Protein AF-D4IH00-F1 (afdb_monomer)

Foldseek 3Di:
DPPPPDKAFDFDDPDPVPPDFDKDWDFLDPVDPDQDAPTWIWIFGPDDDPDPAGRTWFWADDPVDNFKIFTTGRADHYPQEPVRLRRIWGWHDPPPFAIFIWRDSCVSDVPDDDTFTWAWDQDPPNGTGTIGGPPGDTDGDGD

Nearest PDB structures (foldseek):
  8whc-assembly1_D  TM=8.812E-01  e=3.981E-11  Durio zibethinus
  8win-assembly2_B  TM=8.665E-01  e=7.166E-11  Durio zibethinus
  8wq6-assembly2_B  TM=8.724E-01  e=1.514E-10  Durio zibethinus
  8wk1-assembly1_D  TM=8.806E-01  e=2.875E-10  Durio zibethinus
  3zc8-assembly1_A  TM=8.307E-01  e=2.077E-09  Murraya koenigii

Radius of gyration: 14.91 Å; Cα contacts (8 Å, |Δi|>4): 305; chains: 1; bounding box: 41×49×38 Å

Solvent-accessible surface area (backbone atoms only — not comparable to full-atom values): 8452 Å² total; per-residue (Å²): 134,82,83,76,77,80,65,62,60,42,63,56,71,93,48,87,87,56,83,76,76,63,68,49,78,44,57,71,55,87,84,60,94,63,95,55,68,79,40,51,21,33,42,27,50,76,62,87,67,93,50,99,59,43,51,23,31,20,61,41,77,42,94,90,36,100,70,43,29,34,35,23,41,54,30,62,82,68,73,80,27,83,90,36,47,50,20,34,31,24,41,38,78,45,78,93,61,25,31,27,46,28,38,53,43,47,91,54,37,90,75,82,62,74,71,43,48,29,9,70,42,80,40,100,88,78,43,39,30,34,23,40,43,99,85,50,61,66,42,72,47,69,116

Secondary structure (DSSP, 8-state):
--------B-B--SSTT-----EEEEESSTT-SS--TTS-EEEEE-S--SSSS--BEEEEE-SS-SS-EEEEE----S--STTSGGG-BEEEEETTTEEEEEE--TTT--S----EE-EEEEETTTEEEEEE-TTPPPPEEE-

Sequence (143 aa):
ATNKTCPDDVIQYSLDQLQGLPVTFSPASSEDDVIRVSTDLNIKFSIKKACDHSSVWKIQKSSNSEVQWFVTTGGEEGNPGVHTLTNWFKIEKAGILGYKLVFCPEDICHCGVLCRDIGIYFENNRGRILSLSDKLSPFVVPV

Organism: Populus balsamifera (NCBI:txid73824)

pLDDT: mean 86.77, std 11.62, range [33.62, 97.5]

Structure (mmCIF, N/CA/C/O backbone):
data_AF-D4IH00-F1
#
_entry.id   AF-D4IH00-F1
#
loop_
_atom_site.group_PDB
_atom_site.id
_atom_site.type_symbol
_atom_site.label_atom_id
_atom_site.label_alt_id
_atom_site.label_comp_id
_atom_site.label_asym_id
_atom_site.label_entity_id
_atom_site.label_seq_id
_atom_site.pdbx_PDB_ins_code
_atom_site.Cartn_x
_atom_site.Cartn_y
_atom_site.Cartn_z
_atom_site.occupancy
_atom_site.B_iso_or_equiv
_atom_site.auth_seq_id
_atom_site.auth_comp_id
_atom_site.auth_asym_id
_atom_site.auth_atom_id
_atom_site.pdbx_PDB_model_num
ATOM 1 N N . ALA A 1 1 ? -12.164 29.209 8.922 1.00 33.62 1 ALA A N 1
ATOM 2 C CA . ALA A 1 1 ? -11.218 28.396 8.139 1.00 33.62 1 ALA A CA 1
ATOM 3 C C . ALA A 1 1 ? -11.164 27.009 8.761 1.00 33.62 1 ALA A C 1
ATOM 5 O O . ALA A 1 1 ? -10.620 26.859 9.845 1.00 33.62 1 ALA A O 1
ATOM 6 N N . THR A 1 2 ? -11.812 26.011 8.163 1.00 38.75 2 THR A N 1
ATOM 7 C CA . THR A 1 2 ? -11.593 24.617 8.564 1.00 38.75 2 THR A CA 1
ATOM 8 C C . THR A 1 2 ? -10.199 24.236 8.089 1.00 38.75 2 THR A C 1
ATOM 10 O O . THR A 1 2 ? -9.971 24.201 6.880 1.00 38.75 2 THR A O 1
ATOM 13 N N . ASN A 1 3 ? -9.270 24.009 9.019 1.00 44.28 3 ASN A N 1
ATOM 14 C CA . ASN A 1 3 ? -8.003 23.336 8.743 1.00 44.28 3 ASN A CA 1
ATOM 15 C C . ASN A 1 3 ? -8.339 21.969 8.128 1.00 44.28 3 ASN A C 1
ATOM 17 O O . ASN A 1 3 ? -8.567 21.003 8.851 1.00 44.28 3 ASN A O 1
ATOM 21 N N . LYS A 1 4 ? -8.454 21.890 6.798 1.00 49.47 4 LYS A N 1
ATOM 22 C CA . LYS A 1 4 ? -8.465 20.611 6.091 1.00 49.47 4 LYS A CA 1
ATOM 23 C C . LYS A 1 4 ? -7.044 20.078 6.198 1.00 49.47 4 LYS A C 1
ATOM 25 O O . LYS A 1 4 ? -6.191 20.388 5.374 1.00 49.47 4 LYS A O 1
ATOM 30 N N . THR A 1 5 ? -6.767 19.348 7.272 1.00 62.16 5 THR A N 1
ATOM 31 C CA . THR A 1 5 ? -5.570 18.519 7.384 1.00 62.16 5 THR A CA 1
ATOM 32 C C . THR A 1 5 ? -5.673 17.437 6.321 1.00 62.16 5 THR A C 1
ATOM 34 O O . THR A 1 5 ? -6.330 16.426 6.523 1.00 62.16 5 THR A O 1
ATOM 37 N N . CYS A 1 6 ? -5.082 17.709 5.163 1.00 65.81 6 CYS A N 1
ATOM 38 C CA . CYS A 1 6 ? -4.898 16.767 4.069 1.00 65.81 6 CYS A CA 1
ATOM 39 C C . CYS A 1 6 ? -3.678 15.892 4.385 1.00 65.81 6 CYS A C 1
ATOM 41 O O . CYS A 1 6 ? -2.546 16.258 4.070 1.00 65.81 6 CYS A O 1
ATOM 43 N N . PRO A 1 7 ? -3.898 14.797 5.119 1.00 61.31 7 PRO A N 1
ATOM 44 C CA . PRO A 1 7 ? -3.673 13.475 4.539 1.00 61.31 7 PRO A CA 1
ATOM 45 C C . PRO A 1 7 ? -4.943 12.623 4.638 1.00 61.31 7 PRO A C 1
ATOM 47 O O . PRO A 1 7 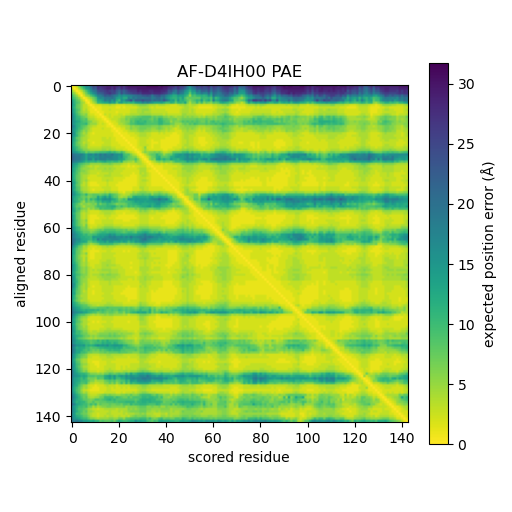? -5.427 12.345 5.737 1.00 61.31 7 PRO A O 1
ATOM 50 N N . ASP A 1 8 ? -5.464 12.188 3.488 1.00 79.44 8 ASP A N 1
ATOM 51 C CA . ASP A 1 8 ? -6.500 11.159 3.465 1.00 79.44 8 ASP A CA 1
ATOM 52 C C . ASP A 1 8 ? -5.805 9.824 3.747 1.00 79.44 8 ASP A C 1
ATOM 54 O O . ASP A 1 8 ? -5.184 9.229 2.858 1.00 79.44 8 ASP A O 1
ATOM 58 N N . ASP A 1 9 ? -5.845 9.406 5.011 1.00 88.94 9 ASP A N 1
ATOM 59 C CA . ASP A 1 9 ? -5.492 8.047 5.402 1.00 88.94 9 ASP A CA 1
ATOM 60 C C . ASP A 1 9 ? -6.391 7.058 4.670 1.00 88.94 9 ASP A C 1
ATOM 62 O O . ASP A 1 9 ? -7.587 7.284 4.462 1.00 88.94 9 ASP A O 1
ATOM 66 N N . VAL A 1 10 ? -5.807 5.932 4.289 1.00 92.12 10 VAL A N 1
ATOM 67 C CA . VAL A 1 10 ? -6.551 4.861 3.652 1.00 92.12 10 VAL A CA 1
ATOM 68 C C . VAL A 1 10 ? -7.301 4.103 4.736 1.00 92.12 10 VAL A C 1
ATOM 70 O O . VAL A 1 10 ? -6.699 3.506 5.629 1.00 92.12 10 VAL A O 1
ATOM 73 N N . ILE A 1 11 ? -8.628 4.123 4.656 1.00 91.44 11 ILE A N 1
ATOM 74 C CA . ILE A 1 11 ? -9.507 3.470 5.625 1.00 91.44 11 ILE A CA 1
ATOM 75 C C . ILE A 1 11 ? -10.294 2.330 4.990 1.00 91.44 11 ILE A C 1
ATOM 77 O O . ILE A 1 11 ? -10.561 2.318 3.789 1.00 91.44 11 ILE A O 1
ATOM 81 N N . GLN A 1 12 ? -10.719 1.394 5.829 1.00 92.19 12 GLN A N 1
ATOM 82 C CA . GLN A 1 12 ? -11.678 0.359 5.477 1.00 92.19 12 GLN A CA 1
ATOM 83 C C . GLN A 1 12 ? -13.042 0.716 6.079 1.00 92.19 12 GLN A C 1
ATOM 85 O O . GLN A 1 12 ? -13.151 1.045 7.262 1.00 92.19 12 GLN A O 1
ATOM 90 N N . TYR A 1 13 ? -14.099 0.680 5.267 1.00 89.38 13 TYR A N 1
ATOM 91 C CA . TYR A 1 13 ? -15.451 0.906 5.773 1.00 89.38 13 TYR A CA 1
ATOM 92 C C . TYR A 1 13 ? -15.881 -0.231 6.699 1.00 89.38 13 TYR A C 1
ATOM 94 O O . TYR A 1 13 ? -15.630 -1.397 6.427 1.00 89.38 13 TYR A O 1
ATOM 102 N N . SER A 1 14 ? -16.572 0.095 7.791 1.00 84.94 14 SER A N 1
ATOM 103 C CA . SER A 1 14 ? -17.055 -0.905 8.751 1.00 84.94 14 SER A CA 1
ATOM 104 C C . SER A 1 14 ? -18.203 -1.773 8.227 1.00 84.94 14 SER A C 1
ATOM 106 O O . SER A 1 14 ? -18.506 -2.789 8.846 1.00 84.94 14 SER A O 1
ATOM 108 N N . LEU A 1 15 ? -18.852 -1.364 7.133 1.00 85.12 15 LEU A N 1
ATOM 109 C CA . LEU A 1 15 ? -19.986 -2.052 6.523 1.00 85.12 15 LEU A CA 1
ATOM 110 C C . LEU A 1 15 ? -19.559 -2.686 5.200 1.00 85.12 15 LEU A C 1
ATOM 112 O O . LEU A 1 15 ? -19.221 -1.967 4.263 1.00 85.12 15 LEU A O 1
ATOM 116 N N . ASP A 1 16 ? -19.680 -4.007 5.094 1.00 81.00 16 ASP A N 1
ATOM 117 C CA . ASP A 1 16 ? -19.270 -4.772 3.904 1.00 81.00 16 ASP A CA 1
ATOM 118 C C . ASP A 1 16 ? -20.078 -4.423 2.639 1.00 81.00 16 ASP A C 1
ATOM 120 O O . ASP A 1 16 ? -19.647 -4.678 1.518 1.00 81.00 16 ASP A O 1
ATOM 124 N N . GLN A 1 17 ? -21.250 -3.799 2.801 1.00 86.25 17 GLN A N 1
ATOM 125 C CA . GLN A 1 17 ? -22.079 -3.300 1.696 1.00 86.25 17 GLN A CA 1
ATOM 126 C C . GLN A 1 17 ? -21.461 -2.079 0.994 1.00 86.25 17 GLN A C 1
ATOM 128 O O . GLN A 1 17 ? -21.828 -1.763 -0.139 1.00 86.25 17 GLN A O 1
ATOM 133 N N . LEU A 1 18 ? -20.545 -1.369 1.662 1.00 87.81 18 LEU A N 1
ATOM 134 C CA . LEU A 1 18 ? -19.858 -0.210 1.107 1.00 87.81 18 LEU A CA 1
ATOM 135 C C . LEU A 1 18 ? -18.579 -0.666 0.404 1.00 87.81 18 LEU A C 1
ATOM 137 O O . LEU A 1 18 ? -17.556 -0.906 1.039 1.00 87.81 18 LEU A O 1
ATOM 141 N N . GLN A 1 19 ? -18.628 -0.717 -0.926 1.00 86.25 19 GLN A N 1
ATOM 142 C CA . GLN A 1 19 ? -17.523 -1.191 -1.773 1.00 86.25 19 GLN A CA 1
ATOM 143 C C . GLN A 1 19 ? -16.274 -0.295 -1.757 1.00 86.25 19 GLN A C 1
ATOM 145 O O . GLN A 1 19 ? -15.239 -0.672 -2.299 1.00 86.25 19 GLN A O 1
ATOM 150 N N . GLY A 1 20 ? -16.342 0.885 -1.140 1.00 90.25 20 GLY A N 1
ATOM 151 C CA . GLY A 1 20 ? -15.213 1.805 -1.115 1.00 90.25 20 GLY A CA 1
ATOM 152 C C . GLY A 1 20 ? -15.076 2.618 -2.398 1.00 90.25 20 GLY A C 1
ATOM 153 O O . GLY A 1 20 ? -16.023 2.803 -3.163 1.00 90.25 20 GLY A O 1
ATOM 154 N N . LEU A 1 21 ? -13.870 3.141 -2.598 1.00 91.44 21 LEU A N 1
ATOM 155 C CA . LEU A 1 21 ? -13.482 3.866 -3.800 1.00 91.44 21 LEU A CA 1
ATOM 156 C C . LEU A 1 21 ? -12.639 2.950 -4.694 1.00 91.44 21 LEU A C 1
ATOM 158 O O . LEU A 1 21 ? -11.805 2.210 -4.168 1.00 91.44 21 LEU A O 1
ATOM 162 N N . PRO A 1 22 ? -12.803 3.015 -6.027 1.00 93.56 22 PRO A N 1
ATOM 163 C CA . PRO A 1 22 ? -12.016 2.197 -6.938 1.00 93.56 22 PRO A CA 1
ATOM 164 C C . PRO A 1 22 ? -10.532 2.562 -6.862 1.00 93.56 22 PRO A C 1
ATOM 166 O O . PRO A 1 22 ? -10.173 3.739 -6.727 1.00 93.56 22 PRO A O 1
ATOM 169 N N . VAL A 1 23 ? -9.681 1.545 -6.996 1.00 94.88 23 VAL A N 1
ATOM 170 C CA . VAL A 1 23 ? -8.227 1.691 -7.089 1.00 94.88 23 VAL A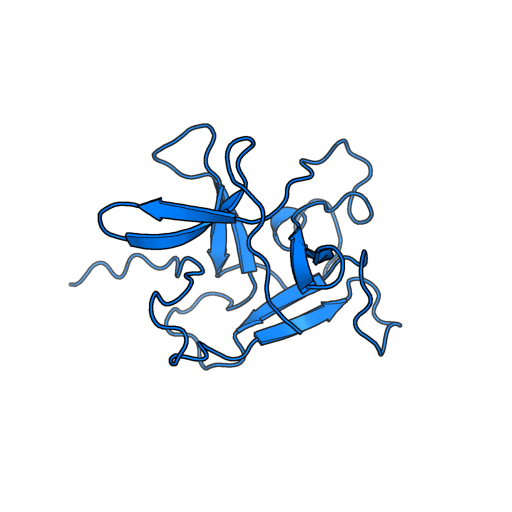 CA 1
ATOM 171 C C . VAL A 1 23 ? -7.690 1.072 -8.374 1.00 94.88 23 VAL A C 1
ATOM 173 O O . VAL A 1 23 ? -8.271 0.141 -8.927 1.00 94.88 23 VAL A O 1
ATOM 176 N N . THR A 1 24 ? -6.549 1.578 -8.821 1.00 95.75 24 THR A N 1
ATOM 177 C CA . THR A 1 24 ? -5.740 1.002 -9.901 1.00 95.75 24 THR A CA 1
ATOM 178 C C . THR A 1 24 ? -4.370 0.611 -9.374 1.00 95.75 24 THR A C 1
ATOM 180 O O . THR A 1 24 ? -3.839 1.283 -8.484 1.00 95.75 24 THR A O 1
ATOM 183 N N . PHE A 1 25 ? -3.806 -0.438 -9.967 1.00 96.31 25 PHE A N 1
ATOM 184 C CA . PHE A 1 25 ? -2.480 -0.963 -9.668 1.00 96.31 25 PHE A CA 1
ATOM 185 C C . PHE A 1 25 ? -1.552 -0.706 -10.853 1.00 96.31 25 PHE A C 1
ATOM 187 O O . PHE A 1 25 ? -1.945 -0.957 -11.992 1.00 96.31 25 PHE A O 1
ATOM 194 N N . SER A 1 26 ? -0.340 -0.242 -10.572 1.00 95.50 26 SER A N 1
ATOM 195 C CA . SER A 1 26 ? 0.696 0.004 -11.579 1.00 95.50 26 SER A CA 1
ATOM 196 C C . SER A 1 26 ? 1.971 -0.732 -11.155 1.00 95.50 26 SER A C 1
ATOM 198 O O . SER A 1 26 ? 2.502 -0.398 -10.092 1.00 95.50 26 SER A O 1
ATOM 200 N N . PRO A 1 27 ? 2.452 -1.739 -11.908 1.00 95.31 27 PRO A N 1
ATOM 201 C CA . PRO A 1 27 ? 3.669 -2.464 -11.556 1.00 95.31 27 PRO A CA 1
ATOM 202 C C . PRO A 1 27 ? 4.917 -1.591 -11.704 1.00 95.31 27 PRO A C 1
ATOM 204 O O . PRO A 1 27 ? 4.963 -0.682 -12.531 1.00 95.31 27 PRO A O 1
ATOM 207 N N . ALA A 1 28 ? 5.941 -1.873 -10.894 1.00 92.50 28 ALA A N 1
ATOM 208 C CA . ALA A 1 28 ? 7.233 -1.190 -10.971 1.00 92.50 28 ALA A CA 1
ATOM 209 C C . ALA A 1 28 ? 7.937 -1.427 -12.318 1.00 92.50 28 ALA A C 1
ATOM 211 O O . ALA A 1 28 ? 8.610 -0.535 -12.835 1.00 92.50 28 ALA A O 1
ATOM 212 N N . SER A 1 29 ? 7.763 -2.623 -12.886 1.00 86.56 29 SER A N 1
ATOM 213 C CA . SER A 1 29 ? 8.197 -2.960 -14.240 1.00 86.56 29 SER A CA 1
ATOM 214 C C . SER A 1 29 ? 7.144 -2.509 -15.248 1.00 86.56 29 SER A C 1
ATOM 216 O O . SER A 1 29 ? 5.997 -2.947 -15.193 1.00 86.56 29 SER A O 1
ATOM 218 N N . SER A 1 30 ? 7.530 -1.664 -16.204 1.00 71.56 30 SER A N 1
ATOM 219 C CA . SER A 1 30 ? 6.629 -1.179 -17.257 1.00 71.56 30 SER A CA 1
ATOM 220 C C . SER A 1 30 ? 6.301 -2.222 -18.332 1.00 71.56 30 SER A C 1
ATOM 222 O O . SER A 1 30 ? 5.501 -1.938 -19.219 1.00 71.56 30 SER A O 1
ATOM 224 N N . GLU A 1 31 ? 6.947 -3.390 -18.301 1.00 73.94 31 GLU A N 1
ATOM 225 C CA . GLU A 1 31 ? 6.731 -4.473 -19.272 1.00 73.94 31 GLU A CA 1
ATOM 226 C C . GLU A 1 31 ? 5.603 -5.429 -18.857 1.00 73.94 31 GLU A C 1
ATOM 228 O O . GLU A 1 31 ? 5.175 -6.260 -19.656 1.00 73.94 31 GLU A O 1
ATOM 233 N N . ASP A 1 32 ? 5.095 -5.297 -17.630 1.00 72.19 32 ASP A N 1
ATOM 234 C CA . ASP A 1 32 ? 4.043 -6.159 -17.108 1.00 72.19 32 ASP A CA 1
ATOM 235 C C . ASP A 1 32 ? 2.653 -5.617 -17.481 1.00 72.19 32 ASP A C 1
ATOM 237 O O . ASP A 1 32 ? 2.186 -4.604 -16.960 1.00 72.19 32 ASP A O 1
ATOM 241 N N . ASP A 1 33 ? 1.953 -6.331 -18.363 1.00 82.31 33 ASP A N 1
ATOM 2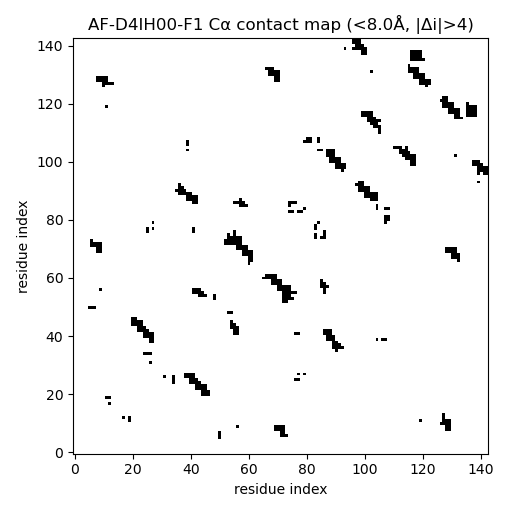42 C CA . ASP A 1 33 ? 0.547 -6.087 -18.717 1.00 82.31 33 ASP A CA 1
ATOM 243 C C . ASP A 1 33 ? -0.445 -6.735 -17.730 1.00 82.31 33 ASP A C 1
ATOM 245 O O . ASP A 1 33 ? -1.653 -6.491 -17.780 1.00 82.31 33 ASP A O 1
ATOM 249 N N . VAL A 1 34 ? 0.069 -7.551 -16.807 1.00 90.62 34 VAL A N 1
ATOM 250 C CA . VAL A 1 34 ? -0.694 -8.307 -15.811 1.00 90.62 34 VAL A CA 1
ATOM 251 C C . VAL A 1 34 ? -0.190 -7.984 -14.410 1.00 90.62 34 VAL A C 1
ATOM 253 O O . VAL A 1 34 ? 0.999 -8.093 -14.121 1.00 90.62 34 VAL A O 1
ATOM 256 N N . ILE A 1 35 ? -1.116 -7.686 -13.495 1.00 94.19 35 ILE A N 1
ATOM 257 C CA . ILE A 1 35 ? -0.806 -7.535 -12.070 1.00 94.19 35 ILE A CA 1
ATOM 258 C C . ILE A 1 35 ? -0.564 -8.915 -11.457 1.00 94.19 35 ILE A C 1
ATOM 260 O O . ILE A 1 35 ? -1.474 -9.743 -11.370 1.00 94.19 35 ILE A O 1
ATOM 264 N N . ARG A 1 36 ? 0.677 -9.166 -11.037 1.00 93.44 36 ARG A N 1
ATOM 265 C CA . ARG A 1 36 ? 1.104 -10.428 -10.424 1.00 93.44 36 ARG A CA 1
ATOM 266 C C . ARG A 1 36 ? 1.244 -10.275 -8.913 1.00 93.44 36 ARG A C 1
ATOM 268 O O . ARG A 1 36 ? 1.471 -9.185 -8.392 1.00 93.44 36 ARG A O 1
ATOM 275 N N . VAL A 1 37 ? 1.098 -11.394 -8.207 1.00 94.75 37 VAL A N 1
ATOM 276 C CA . VAL A 1 37 ? 1.474 -11.464 -6.789 1.00 94.75 37 VAL A CA 1
ATOM 277 C C . VAL A 1 37 ? 2.984 -11.293 -6.641 1.00 94.75 37 VAL A C 1
ATOM 279 O O . VAL A 1 37 ? 3.728 -11.617 -7.566 1.00 94.75 37 VAL A O 1
ATOM 282 N N . SER A 1 38 ? 3.423 -10.804 -5.484 1.00 94.50 38 SER A N 1
ATOM 283 C CA . SER A 1 38 ? 4.841 -10.601 -5.148 1.00 94.50 38 SER A CA 1
ATOM 284 C C . SER A 1 38 ? 5.606 -9.599 -6.020 1.00 94.50 38 SER A C 1
ATOM 286 O O . SER A 1 38 ? 6.817 -9.458 -5.861 1.00 94.50 38 SER A O 1
ATOM 288 N N . THR A 1 39 ? 4.910 -8.851 -6.875 1.00 94.38 39 THR A N 1
ATOM 289 C CA . THR A 1 39 ? 5.455 -7.724 -7.641 1.00 94.38 39 THR A CA 1
ATOM 290 C C . THR A 1 39 ? 5.213 -6.421 -6.886 1.00 94.38 39 THR A C 1
ATOM 292 O O . THR A 1 39 ? 4.139 -6.242 -6.314 1.00 94.38 39 THR A O 1
ATOM 295 N N . ASP A 1 40 ? 6.190 -5.511 -6.889 1.00 95.69 40 ASP A N 1
ATOM 296 C CA . ASP A 1 40 ? 6.018 -4.159 -6.355 1.00 95.69 40 ASP A CA 1
ATOM 297 C C . ASP A 1 40 ? 5.085 -3.326 -7.241 1.00 95.69 40 ASP A C 1
ATOM 299 O O . ASP A 1 40 ? 5.264 -3.224 -8.457 1.00 95.69 40 ASP A O 1
ATOM 303 N N . LEU A 1 41 ? 4.083 -2.719 -6.611 1.00 97.19 41 LEU A N 1
ATOM 304 C CA . LEU A 1 41 ? 3.002 -1.975 -7.241 1.00 97.19 41 LEU A CA 1
ATOM 305 C C . LEU A 1 41 ? 2.841 -0.609 -6.574 1.00 97.19 41 LEU A C 1
ATOM 307 O O . LEU A 1 41 ? 2.873 -0.494 -5.345 1.00 97.19 41 LEU A O 1
ATOM 311 N N . ASN A 1 42 ? 2.535 0.414 -7.365 1.00 97.44 42 ASN A N 1
ATOM 312 C CA . ASN A 1 42 ? 1.823 1.571 -6.839 1.00 97.44 42 ASN A CA 1
ATOM 313 C C . ASN A 1 42 ? 0.320 1.279 -6.821 1.00 97.44 42 ASN A C 1
ATOM 315 O O . ASN A 1 42 ? -0.228 0.689 -7.754 1.00 97.44 42 ASN A O 1
ATOM 319 N N . ILE A 1 43 ? -0.352 1.739 -5.767 1.00 97.50 43 ILE A N 1
ATOM 320 C CA . ILE A 1 43 ? -1.810 1.688 -5.621 1.00 97.50 43 ILE A CA 1
ATOM 321 C C . ILE A 1 43 ? -2.311 3.127 -5.614 1.00 97.50 43 ILE A C 1
ATOM 323 O O . ILE A 1 43 ? -1.757 3.965 -4.904 1.00 97.50 43 ILE A O 1
ATOM 327 N N . LYS A 1 44 ? -3.350 3.445 -6.387 1.00 94.94 44 LYS A N 1
ATOM 328 C CA . LYS A 1 44 ? -3.948 4.790 -6.379 1.00 94.94 44 LYS A CA 1
ATOM 329 C C . LYS A 1 44 ? -5.458 4.741 -6.486 1.00 94.94 44 LYS A C 1
ATOM 331 O O . LYS A 1 44 ? -5.992 3.908 -7.213 1.00 94.94 44 LYS A O 1
ATOM 336 N N . PHE A 1 45 ? -6.141 5.672 -5.827 1.00 94.06 45 PHE A N 1
ATOM 337 C CA . PHE A 1 45 ? -7.578 5.852 -6.040 1.00 94.06 45 PHE A CA 1
ATOM 338 C C . PHE A 1 45 ? -7.860 6.466 -7.415 1.00 94.06 45 PHE A C 1
ATOM 340 O O . PHE A 1 45 ? -7.226 7.454 -7.801 1.00 94.06 45 PHE A O 1
ATOM 347 N N . SER A 1 46 ? -8.853 5.920 -8.121 1.00 89.75 46 SER A N 1
ATOM 348 C CA . SER A 1 46 ? -9.252 6.316 -9.483 1.00 89.75 46 SER A CA 1
ATOM 349 C C . SER A 1 46 ? -10.312 7.426 -9.517 1.00 89.75 46 SER A C 1
ATOM 351 O O . SER A 1 46 ? -11.050 7.559 -10.492 1.00 89.75 46 SER A O 1
ATOM 353 N N . ILE A 1 47 ? -10.425 8.217 -8.449 1.00 82.50 47 ILE A N 1
ATOM 354 C CA . ILE A 1 47 ? -11.409 9.300 -8.323 1.00 82.50 47 ILE A CA 1
ATOM 355 C C . ILE A 1 47 ? -10.750 10.681 -8.364 1.00 82.50 47 ILE A C 1
ATOM 357 O O . ILE A 1 47 ? -9.546 10.823 -8.141 1.00 82.50 47 ILE A O 1
ATOM 361 N N . LYS A 1 48 ? -11.553 11.726 -8.620 1.00 71.94 48 LYS A N 1
ATOM 362 C CA . LYS A 1 48 ? -11.091 13.111 -8.455 1.00 71.94 48 LYS A CA 1
ATOM 363 C C . LYS A 1 48 ? -10.653 13.328 -7.009 1.00 71.94 48 LYS A C 1
ATOM 365 O O . LYS A 1 48 ? -11.366 12.966 -6.076 1.00 71.94 48 LYS A O 1
ATOM 370 N N . LYS A 1 49 ? -9.476 13.925 -6.856 1.00 68.50 49 LYS A N 1
ATOM 371 C CA . LYS A 1 49 ? -8.833 14.125 -5.562 1.00 68.50 49 LYS A CA 1
ATOM 372 C C . LYS A 1 49 ? -9.679 15.050 -4.682 1.00 68.50 49 LYS A C 1
ATOM 374 O O . LYS A 1 49 ? -10.132 16.095 -5.146 1.00 68.50 49 LYS A O 1
ATOM 379 N N . ALA A 1 50 ? -9.875 14.669 -3.422 1.00 67.19 50 ALA A N 1
ATOM 380 C CA . ALA A 1 50 ? -10.493 15.540 -2.422 1.00 67.19 50 ALA A CA 1
ATOM 381 C C . ALA A 1 50 ? -9.516 16.618 -1.911 1.00 67.19 50 ALA A C 1
ATOM 383 O O . ALA A 1 50 ? -9.945 17.703 -1.509 1.00 67.19 50 ALA A O 1
ATOM 384 N N . CYS A 1 51 ? -8.216 16.314 -1.965 1.00 74.44 51 CYS A N 1
ATOM 385 C CA . CYS A 1 51 ? -7.097 17.187 -1.628 1.00 74.44 51 CYS A CA 1
ATOM 386 C C . CYS A 1 51 ? -6.199 17.438 -2.852 1.00 74.44 51 CYS A C 1
ATOM 388 O O . CYS A 1 51 ? -6.166 16.635 -3.779 1.00 74.44 51 CYS A O 1
ATOM 390 N N . ASP A 1 52 ? -5.417 18.519 -2.853 1.00 79.12 52 ASP A N 1
ATOM 391 C CA . ASP A 1 52 ? -4.591 18.899 -4.015 1.00 79.12 52 ASP A CA 1
ATOM 392 C C . ASP A 1 52 ? -3.355 17.995 -4.239 1.00 79.12 52 ASP A C 1
ATOM 394 O O . ASP A 1 52 ? -2.637 18.133 -5.232 1.00 79.12 52 ASP A O 1
ATOM 398 N N . HIS A 1 53 ? -3.107 17.017 -3.363 1.00 83.06 53 HIS A N 1
ATOM 399 C CA . HIS A 1 53 ? -1.996 16.066 -3.474 1.00 83.06 53 HIS A CA 1
ATOM 400 C C . HIS A 1 53 ? -2.369 14.777 -4.231 1.00 83.06 53 HIS A C 1
ATOM 402 O O . HIS A 1 53 ? -3.504 14.551 -4.636 1.00 83.06 53 HIS A O 1
ATOM 408 N N . SER A 1 54 ? -1.378 13.942 -4.540 1.00 90.38 54 SER A N 1
ATOM 409 C CA . SER A 1 54 ? -1.554 12.688 -5.292 1.00 90.38 54 SER A CA 1
ATOM 410 C C . SER A 1 54 ? -2.503 11.691 -4.606 1.00 90.38 54 SER A C 1
ATOM 412 O O . SER A 1 54 ? -2.490 11.575 -3.387 1.00 90.38 54 SER A O 1
ATOM 414 N N . SER A 1 55 ? -3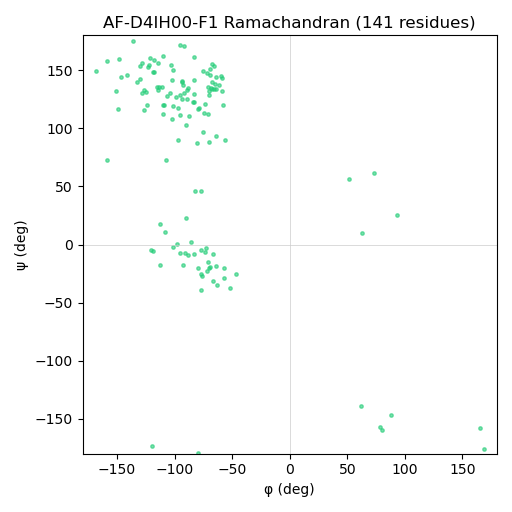.284 10.916 -5.367 1.00 92.56 55 SER A N 1
ATOM 415 C CA . SER A 1 55 ? -4.101 9.813 -4.825 1.00 92.56 55 SER A CA 1
ATOM 416 C C . SER A 1 55 ? -3.331 8.492 -4.692 1.00 92.56 55 SER A C 1
ATOM 418 O O . SER A 1 55 ? -3.916 7.478 -4.306 1.00 92.56 55 SER A O 1
ATOM 420 N N . VAL A 1 56 ? -2.036 8.500 -5.023 1.00 95.25 56 VAL A N 1
ATOM 421 C CA . VAL A 1 56 ? -1.127 7.363 -4.858 1.00 95.25 56 VAL A CA 1
ATOM 422 C C . VAL A 1 56 ? -0.897 7.112 -3.377 1.00 95.25 56 VAL A C 1
ATOM 424 O O . VAL A 1 56 ? -0.675 8.049 -2.602 1.00 95.25 56 VAL A O 1
ATOM 427 N N . TRP A 1 57 ? -0.972 5.845 -2.999 1.00 96.31 57 TRP A N 1
ATOM 428 C CA . TRP A 1 57 ? -0.760 5.385 -1.642 1.00 96.31 57 TRP A CA 1
ATOM 429 C C . TRP A 1 57 ? 0.718 5.480 -1.270 1.00 96.31 57 TRP A C 1
ATOM 431 O O . TRP A 1 57 ? 1.603 5.292 -2.103 1.00 96.31 57 TRP A O 1
ATOM 441 N N . LYS A 1 58 ? 0.984 5.752 0.002 1.00 95.56 58 LYS A N 1
ATOM 442 C CA . LYS A 1 58 ? 2.315 5.705 0.596 1.00 95.56 58 LYS A CA 1
ATOM 443 C C . LYS A 1 58 ? 2.246 5.294 2.055 1.00 95.56 58 LYS A C 1
ATOM 445 O O . LYS A 1 58 ? 1.225 5.467 2.719 1.00 95.56 58 LYS A O 1
ATOM 450 N N . ILE A 1 59 ? 3.368 4.821 2.566 1.00 94.50 59 ILE A N 1
ATOM 451 C CA . ILE A 1 59 ? 3.590 4.629 3.990 1.00 94.50 59 ILE A CA 1
ATOM 452 C C . ILE A 1 59 ? 4.029 5.944 4.636 1.00 94.50 59 ILE A C 1
ATOM 454 O O . ILE A 1 59 ? 4.977 6.591 4.187 1.00 94.50 59 ILE A O 1
ATOM 458 N N . GLN A 1 60 ? 3.357 6.324 5.724 1.00 91.62 60 GLN A N 1
ATOM 459 C CA . GLN A 1 60 ? 3.711 7.475 6.549 1.00 91.62 60 GLN A CA 1
ATOM 460 C C . GLN A 1 60 ? 3.815 7.077 8.023 1.00 91.62 60 GLN A C 1
ATOM 462 O O . GLN A 1 60 ? 2.909 6.464 8.587 1.00 91.62 60 GLN A O 1
ATOM 467 N N . LYS A 1 61 ? 4.920 7.457 8.671 1.00 87.88 61 LYS A N 1
ATOM 468 C CA . LYS A 1 61 ? 5.097 7.265 10.115 1.00 87.88 61 LYS A CA 1
ATOM 469 C C . LYS A 1 61 ? 4.094 8.126 10.886 1.00 87.88 61 LYS A C 1
ATOM 471 O O . LYS A 1 61 ? 3.948 9.312 10.589 1.00 87.88 61 LYS A O 1
ATOM 476 N N . SER A 1 62 ? 3.431 7.542 11.881 1.00 82.12 62 SER A N 1
ATOM 477 C CA . SER A 1 62 ? 2.548 8.282 12.783 1.00 82.12 62 SER A CA 1
ATOM 478 C C . SER A 1 62 ? 3.343 9.294 13.611 1.00 82.12 62 SER A C 1
ATOM 480 O O . SER A 1 62 ? 4.414 8.982 14.126 1.00 82.12 62 SER A O 1
ATOM 482 N N . SER A 1 63 ? 2.803 10.501 13.792 1.00 77.19 63 SER A N 1
ATOM 483 C CA . SER A 1 63 ? 3.363 11.486 14.728 1.00 77.19 63 SER A CA 1
ATOM 484 C C . SER A 1 63 ? 3.127 11.110 16.192 1.00 77.19 63 SER A C 1
ATOM 486 O O . SER A 1 63 ? 3.839 11.582 17.071 1.00 77.19 63 SER A O 1
ATOM 488 N N . ASN A 1 64 ? 2.116 10.278 16.456 1.00 71.62 64 ASN A N 1
ATOM 489 C CA . ASN A 1 64 ? 1.616 9.990 17.803 1.00 71.62 64 ASN A CA 1
ATOM 490 C C . ASN A 1 64 ? 2.124 8.646 18.348 1.00 71.62 64 ASN A C 1
ATOM 492 O O . ASN A 1 64 ? 1.791 8.262 19.466 1.00 71.62 64 ASN A O 1
ATOM 496 N N . SER A 1 65 ? 2.888 7.902 17.549 1.00 69.88 65 SER A N 1
ATOM 497 C CA . SER A 1 65 ? 3.459 6.613 17.922 1.00 69.88 65 SER A CA 1
ATOM 498 C C . SER A 1 65 ? 4.761 6.398 17.171 1.00 69.88 65 SER A C 1
ATOM 500 O O . SER A 1 65 ? 4.818 6.546 15.954 1.00 69.88 65 SER A O 1
ATOM 502 N N . GLU A 1 66 ? 5.805 5.986 17.884 1.00 66.31 66 GLU A N 1
ATOM 503 C CA . GLU A 1 66 ? 7.094 5.681 17.260 1.00 66.31 66 GLU A CA 1
ATOM 504 C C . GLU A 1 66 ? 7.055 4.420 16.388 1.00 66.31 66 GLU A C 1
ATOM 506 O O . GLU A 1 66 ? 7.918 4.250 15.526 1.00 66.31 66 GLU A O 1
ATOM 511 N N . VAL A 1 67 ? 6.054 3.559 16.599 1.00 72.25 67 VAL A N 1
ATOM 512 C CA . VAL A 1 67 ? 5.988 2.203 16.034 1.00 72.25 67 VAL A CA 1
ATOM 513 C C . VAL A 1 67 ? 4.863 2.054 15.006 1.00 72.25 67 VAL A C 1
ATOM 515 O O . VAL A 1 67 ? 4.881 1.118 14.213 1.00 72.25 67 VAL A O 1
ATOM 518 N N . GLN A 1 68 ? 3.889 2.968 14.986 1.00 85.19 68 GLN A N 1
ATOM 519 C CA . GLN A 1 68 ? 2.749 2.870 14.077 1.00 85.19 68 GLN A CA 1
ATOM 520 C C . GLN A 1 68 ? 3.016 3.622 12.774 1.00 85.19 68 GLN A C 1
ATOM 522 O O . GLN A 1 68 ? 3.368 4.803 12.795 1.00 85.19 68 GLN A O 1
ATOM 527 N N . TRP A 1 69 ? 2.777 2.968 11.641 1.00 91.38 69 TRP A N 1
ATOM 528 C CA . TRP A 1 69 ? 2.840 3.614 10.333 1.00 91.38 69 TRP A CA 1
ATOM 529 C C . TRP A 1 69 ? 1.551 3.372 9.568 1.00 91.38 69 TRP A C 1
ATOM 531 O O . TRP A 1 69 ? 1.053 2.247 9.507 1.00 91.38 69 TRP A O 1
ATOM 541 N N . PHE A 1 70 ? 1.005 4.424 8.983 1.00 92.25 70 PHE A N 1
ATOM 542 C CA . PHE A 1 70 ? -0.266 4.390 8.280 1.00 92.25 70 PHE A CA 1
ATOM 543 C C . PHE A 1 70 ? -0.057 4.332 6.777 1.00 92.25 70 PHE A C 1
ATOM 545 O O . PHE A 1 70 ? 0.922 4.863 6.245 1.00 92.25 70 PHE A O 1
ATOM 552 N N . VAL A 1 71 ? -1.008 3.698 6.101 1.00 94.75 71 VAL A N 1
ATOM 553 C CA . VAL A 1 71 ? -1.172 3.843 4.663 1.00 94.75 71 VAL A CA 1
ATOM 554 C C . VAL A 1 71 ? -1.978 5.116 4.431 1.00 94.75 71 VAL A C 1
ATOM 556 O O . VAL A 1 71 ? -3.085 5.269 4.942 1.00 94.75 71 VAL A O 1
ATOM 559 N N . THR A 1 72 ? -1.417 6.044 3.671 1.00 93.25 72 THR A N 1
ATOM 560 C CA . THR A 1 72 ? -2.020 7.347 3.381 1.00 93.25 72 THR A CA 1
ATOM 561 C C . THR A 1 72 ? -1.876 7.685 1.903 1.00 93.25 72 THR A C 1
ATOM 563 O O . THR A 1 72 ? -1.244 6.947 1.152 1.00 93.25 72 THR A O 1
ATOM 566 N N . THR A 1 73 ? -2.460 8.792 1.468 1.00 92.75 73 THR A N 1
ATOM 567 C CA . THR A 1 73 ? -2.329 9.309 0.099 1.00 92.75 73 THR A CA 1
ATOM 568 C C . THR A 1 73 ? -1.217 10.358 -0.011 1.00 92.75 73 THR A C 1
ATOM 570 O O . THR A 1 73 ? -0.626 10.798 0.975 1.00 92.75 73 THR A O 1
ATOM 573 N N . GLY A 1 74 ? -0.889 10.775 -1.232 1.00 92.19 74 GLY A N 1
ATOM 574 C CA . GLY A 1 74 ? 0.157 11.765 -1.495 1.00 92.19 74 GLY A CA 1
ATOM 575 C C . GLY A 1 74 ? 1.525 11.154 -1.772 1.00 92.19 74 GLY A C 1
ATOM 576 O O . GLY A 1 74 ? 2.533 11.799 -1.479 1.00 92.19 74 GLY A O 1
ATOM 577 N N . GLY A 1 75 ? 1.556 9.913 -2.262 1.00 94.38 75 GLY A N 1
ATOM 578 C CA . GLY A 1 75 ? 2.736 9.280 -2.847 1.00 94.38 75 GLY A CA 1
ATOM 579 C C . GLY A 1 75 ? 2.996 9.720 -4.291 1.00 94.38 75 GLY A C 1
ATOM 580 O O . GLY A 1 75 ? 2.253 10.509 -4.880 1.00 94.38 75 GLY A O 1
ATOM 581 N N . GLU A 1 76 ? 4.048 9.165 -4.871 1.00 95.25 76 GLU A N 1
ATOM 582 C CA . GLU A 1 76 ? 4.473 9.374 -6.254 1.00 95.25 76 GLU A CA 1
ATOM 583 C C . GLU A 1 76 ? 4.349 8.055 -7.023 1.00 95.25 76 GLU A C 1
ATOM 585 O O . GLU A 1 76 ? 4.707 7.003 -6.494 1.00 95.25 76 GLU A O 1
ATOM 590 N N . GLU A 1 77 ? 3.797 8.116 -8.236 1.00 94.81 77 GLU A N 1
ATOM 591 C CA . GLU A 1 77 ? 3.662 6.960 -9.127 1.00 94.81 77 GLU A CA 1
ATOM 592 C C . GLU A 1 77 ? 4.918 6.818 -9.994 1.00 94.81 77 GLU A C 1
ATOM 594 O O . GLU A 1 77 ? 5.382 7.800 -10.574 1.00 94.81 77 GLU A O 1
ATOM 599 N N . GLY A 1 78 ? 5.435 5.597 -10.114 1.00 94.38 78 GLY A N 1
ATOM 600 C CA . GLY A 1 78 ? 6.644 5.286 -10.865 1.00 94.38 78 GLY A CA 1
ATOM 601 C C . GLY A 1 78 ? 7.931 5.645 -10.122 1.00 94.38 78 GLY A C 1
ATOM 602 O O . GLY A 1 78 ? 7.974 5.709 -8.894 1.00 94.38 78 GLY A O 1
ATOM 603 N N . ASN A 1 79 ? 9.001 5.845 -10.896 1.00 94.56 79 ASN A N 1
ATOM 604 C CA . ASN A 1 79 ? 10.344 6.167 -10.407 1.00 94.56 79 ASN A CA 1
ATOM 605 C C . ASN A 1 79 ? 10.840 5.192 -9.322 1.00 94.56 79 ASN A C 1
ATOM 607 O O . ASN A 1 79 ? 11.166 5.636 -8.217 1.00 94.56 79 ASN A O 1
ATOM 611 N N . PRO A 1 80 ? 10.875 3.869 -9.596 1.00 93.94 80 PRO A N 1
ATOM 612 C CA . PRO A 1 80 ? 11.288 2.875 -8.611 1.00 93.94 80 PRO A CA 1
ATOM 613 C C . PRO A 1 80 ? 12.706 3.170 -8.119 1.00 93.94 80 PRO A C 1
ATOM 615 O O . PRO A 1 80 ? 13.660 3.225 -8.893 1.00 93.94 80 PRO A O 1
ATOM 618 N N . GLY A 1 81 ? 12.832 3.398 -6.815 1.00 93.62 81 GLY A N 1
ATOM 619 C CA . GLY A 1 81 ? 14.105 3.652 -6.161 1.00 93.62 81 GLY A CA 1
ATOM 620 C C . GLY A 1 81 ? 13.932 4.154 -4.732 1.00 93.62 81 GLY A C 1
ATOM 621 O O . GLY A 1 81 ? 12.824 4.276 -4.211 1.00 93.62 81 GLY A O 1
ATOM 622 N N . VAL A 1 82 ? 15.053 4.492 -4.095 1.00 92.56 82 VAL A N 1
ATOM 623 C CA . VAL A 1 82 ? 15.100 4.893 -2.676 1.00 92.56 82 VAL A CA 1
ATOM 624 C C . VAL A 1 82 ? 14.208 6.093 -2.334 1.00 92.56 82 VAL A C 1
ATOM 626 O O . VAL A 1 82 ? 13.717 6.189 -1.214 1.00 92.56 82 VAL A O 1
ATOM 629 N N . HIS A 1 83 ? 13.967 6.995 -3.289 1.00 93.69 83 HIS A N 1
ATOM 630 C CA . HIS A 1 83 ? 13.151 8.196 -3.083 1.00 93.69 83 HIS A CA 1
ATOM 631 C C . HIS A 1 83 ? 11.642 7.919 -3.071 1.00 93.69 83 HIS A C 1
ATOM 633 O O . HIS A 1 83 ? 10.898 8.656 -2.429 1.00 93.69 83 HIS A O 1
ATOM 639 N N . THR A 1 84 ? 11.194 6.849 -3.731 1.00 95.62 84 THR A N 1
ATOM 640 C CA . THR A 1 84 ? 9.781 6.440 -3.797 1.00 95.62 84 THR A CA 1
ATOM 641 C C . THR A 1 84 ? 9.507 5.186 -2.975 1.00 95.62 84 THR A C 1
ATOM 643 O O . THR A 1 84 ? 8.421 4.623 -3.059 1.00 95.62 84 THR A O 1
ATOM 646 N N . LEU A 1 85 ? 10.467 4.753 -2.152 1.00 95.31 85 LEU A N 1
ATOM 647 C CA . LEU A 1 85 ? 10.453 3.469 -1.451 1.00 95.31 85 LEU A CA 1
ATOM 648 C C . LEU A 1 85 ? 9.157 3.211 -0.668 1.00 95.31 85 LEU A C 1
ATOM 650 O O . LEU A 1 85 ? 8.657 2.093 -0.637 1.00 95.31 85 LEU A O 1
ATOM 654 N N . THR A 1 86 ? 8.589 4.250 -0.058 1.00 95.62 86 THR A N 1
ATOM 655 C CA . THR A 1 86 ? 7.361 4.158 0.740 1.00 95.62 86 THR A CA 1
ATOM 656 C C . THR A 1 86 ? 6.078 4.057 -0.091 1.00 95.62 86 THR A C 1
ATOM 658 O O . THR A 1 86 ? 5.012 3.891 0.496 1.00 95.62 86 THR A O 1
ATOM 661 N N . ASN A 1 87 ? 6.150 4.147 -1.421 1.00 97.06 87 ASN A N 1
ATOM 662 C CA . ASN A 1 87 ? 4.999 4.133 -2.333 1.00 97.06 87 ASN A CA 1
ATOM 663 C C . ASN A 1 87 ? 4.742 2.747 -2.955 1.00 97.06 87 ASN A C 1
ATOM 665 O O . ASN A 1 87 ? 3.837 2.603 -3.782 1.00 97.06 87 ASN A O 1
ATOM 669 N N . TRP A 1 88 ? 5.551 1.746 -2.596 1.00 97.19 88 TRP A N 1
ATOM 670 C CA . TRP A 1 88 ? 5.540 0.415 -3.200 1.00 97.19 88 TRP A CA 1
ATOM 671 C C . TRP A 1 88 ? 4.914 -0.619 -2.271 1.00 97.19 88 TRP A C 1
ATOM 673 O O . TRP A 1 88 ? 5.284 -0.752 -1.103 1.00 97.19 88 TRP A O 1
ATOM 683 N N . PHE A 1 89 ? 3.945 -1.343 -2.816 1.00 97.44 89 PHE A N 1
ATOM 684 C CA . PHE A 1 89 ? 3.145 -2.344 -2.128 1.00 97.44 89 PHE A CA 1
ATOM 685 C C . PHE A 1 89 ? 3.132 -3.633 -2.938 1.00 97.44 89 PHE A C 1
ATOM 687 O O . PHE A 1 89 ? 3.219 -3.601 -4.159 1.00 97.44 89 PHE A O 1
ATOM 694 N N . LYS A 1 90 ? 2.932 -4.765 -2.274 1.00 96.75 90 LYS A N 1
ATOM 695 C CA . LYS 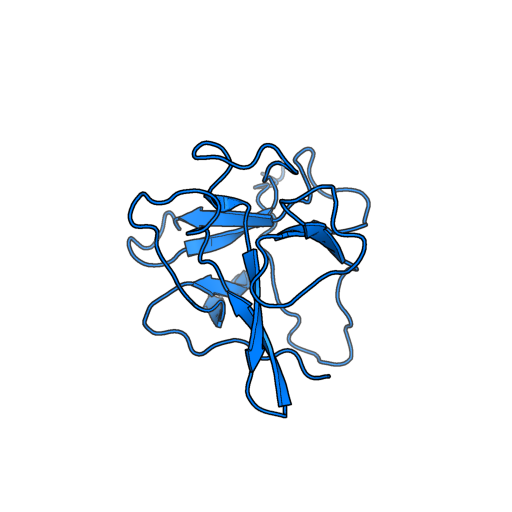A 1 90 ? 2.756 -6.067 -2.914 1.00 96.75 90 LYS A CA 1
ATOM 696 C C . LYS A 1 90 ? 1.387 -6.634 -2.580 1.00 96.75 90 LYS A C 1
ATOM 698 O O . LYS A 1 90 ? 0.845 -6.402 -1.496 1.00 96.75 90 LYS A O 1
ATOM 703 N N . ILE A 1 91 ? 0.843 -7.400 -3.516 1.00 96.75 91 ILE A N 1
ATOM 704 C CA . ILE A 1 91 ? -0.306 -8.270 -3.273 1.00 96.75 91 ILE A CA 1
ATOM 705 C C . ILE A 1 91 ? 0.241 -9.675 -3.056 1.00 96.75 91 ILE A C 1
ATOM 707 O O . ILE A 1 91 ? 0.976 -10.197 -3.891 1.00 96.75 91 ILE A O 1
ATOM 711 N N . GLU A 1 92 ? -0.141 -10.297 -1.948 1.00 96.12 92 GLU A N 1
ATOM 712 C CA . GLU A 1 92 ? 0.270 -11.653 -1.599 1.00 96.12 92 GLU A CA 1
ATOM 713 C C . GLU A 1 92 ? -0.938 -12.553 -1.388 1.00 96.12 92 GLU A C 1
ATOM 715 O O . GLU A 1 92 ? -2.012 -12.100 -0.991 1.00 96.12 92 GLU A O 1
ATOM 720 N N . LYS A 1 93 ? -0.768 -13.857 -1.617 1.00 95.25 93 LYS A N 1
ATOM 721 C CA . LYS A 1 93 ? -1.820 -14.832 -1.302 1.00 95.25 93 LYS A CA 1
ATOM 722 C C . LYS A 1 93 ? -2.013 -14.926 0.213 1.00 95.25 93 LYS A C 1
ATOM 724 O O . LYS A 1 93 ? -1.053 -15.081 0.967 1.00 95.25 93 LYS A O 1
ATOM 729 N N . ALA A 1 94 ? -3.266 -14.903 0.654 1.00 92.62 94 ALA A N 1
ATOM 730 C CA . ALA A 1 94 ? -3.670 -15.129 2.037 1.00 92.62 94 ALA A CA 1
ATOM 731 C C . ALA A 1 94 ? -4.353 -16.502 2.158 1.00 92.62 94 ALA A C 1
ATOM 733 O O . ALA A 1 94 ? -5.573 -16.624 2.290 1.00 92.62 94 ALA A O 1
ATOM 734 N N . GLY A 1 95 ? -3.545 -17.562 2.069 1.00 87.38 95 GLY A N 1
ATOM 735 C CA . GLY A 1 95 ? -4.041 -18.938 2.037 1.00 87.38 95 GLY A CA 1
ATOM 736 C C . GLY A 1 95 ? -4.925 -19.202 0.813 1.00 87.38 95 GLY 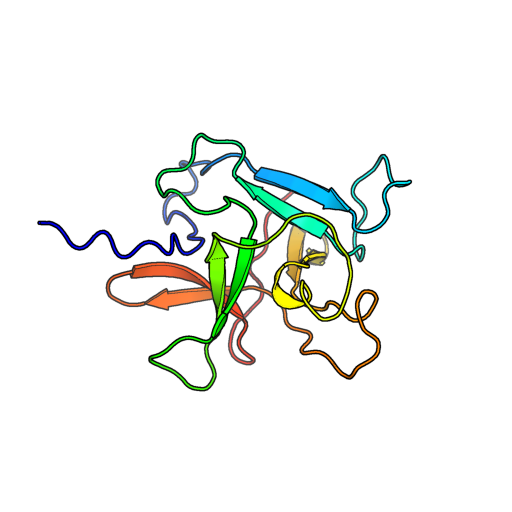A C 1
ATOM 737 O O . GLY A 1 95 ? -4.613 -18.760 -0.290 1.00 87.38 95 GLY A O 1
ATOM 738 N N . ILE A 1 96 ? -6.023 -19.935 1.017 1.00 85.06 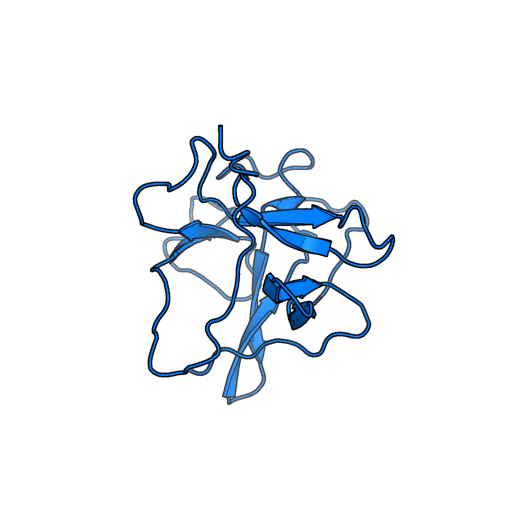96 ILE A N 1
ATOM 739 C CA . ILE A 1 96 ? -7.028 -20.224 -0.025 1.00 85.06 96 ILE A CA 1
ATOM 740 C C . ILE A 1 96 ? -8.160 -19.189 -0.084 1.00 85.06 96 ILE A C 1
ATOM 742 O O . ILE A 1 96 ? -9.015 -19.277 -0.957 1.00 85.06 96 ILE A O 1
ATOM 746 N N . LEU A 1 97 ? -8.208 -18.260 0.875 1.00 81.69 97 LEU A N 1
ATOM 747 C CA . LEU A 1 97 ? -9.383 -17.424 1.135 1.00 81.69 97 LEU A CA 1
ATOM 748 C C . LEU A 1 97 ? -9.357 -16.087 0.392 1.00 81.69 97 LEU A C 1
ATOM 750 O O . LEU A 1 97 ? -10.391 -15.436 0.290 1.00 81.69 97 LEU A O 1
ATOM 754 N N . GLY A 1 98 ? -8.193 -15.651 -0.085 1.00 93.12 98 GLY A N 1
ATOM 755 C CA . GLY A 1 98 ? -8.052 -14.305 -0.613 1.00 93.12 98 GLY A CA 1
ATOM 756 C C . GLY A 1 98 ? -6.616 -13.854 -0.775 1.00 93.12 98 GLY A C 1
ATOM 757 O O . GLY A 1 98 ? -5.673 -14.650 -0.833 1.00 93.12 98 GLY A O 1
ATOM 758 N N . TYR A 1 99 ? -6.471 -12.539 -0.798 1.00 96.12 99 TYR A N 1
ATOM 759 C CA . TYR A 1 99 ? -5.205 -11.838 -0.895 1.00 96.12 99 TYR A CA 1
ATOM 760 C C . TYR A 1 99 ? -5.010 -10.920 0.308 1.00 96.12 99 TYR A C 1
ATOM 762 O O . TYR A 1 99 ? -5.958 -10.551 0.998 1.00 96.12 99 TYR A O 1
ATOM 770 N N . LYS A 1 100 ? -3.767 -10.534 0.558 1.00 95.75 100 LYS A N 1
ATOM 771 C CA . LYS A 1 100 ? -3.396 -9.504 1.526 1.00 95.75 100 LYS A CA 1
ATOM 772 C C . LYS A 1 100 ? -2.492 -8.479 0.859 1.00 95.75 100 LYS A C 1
ATOM 774 O O . LYS A 1 100 ? -1.814 -8.782 -0.123 1.00 95.75 100 LYS A O 1
ATOM 779 N N . LEU A 1 101 ? -2.476 -7.277 1.420 1.00 96.88 101 LEU A N 1
ATOM 780 C CA . LEU A 1 101 ? -1.536 -6.232 1.033 1.00 96.88 101 LEU A CA 1
ATOM 781 C C . LEU A 1 101 ? -0.305 -6.286 1.936 1.00 96.88 101 LEU A C 1
ATOM 783 O O . LEU A 1 101 ? -0.417 -6.509 3.143 1.00 96.88 101 LEU A O 1
ATOM 787 N N . VAL A 1 102 ? 0.863 -6.065 1.346 1.00 96.00 102 VAL A N 1
ATOM 788 C CA . VAL A 1 102 ? 2.159 -6.124 2.022 1.00 96.00 102 VAL A CA 1
ATOM 789 C C . VAL A 1 102 ? 2.972 -4.893 1.649 1.00 96.00 102 VAL A C 1
ATOM 791 O O . VAL A 1 102 ? 2.969 -4.461 0.500 1.00 96.00 102 VAL A O 1
ATOM 794 N N . PHE A 1 103 ? 3.683 -4.328 2.617 1.00 95.75 103 PHE A N 1
ATOM 795 C CA . PHE A 1 103 ? 4.754 -3.371 2.372 1.00 95.75 103 PHE A CA 1
ATOM 796 C C . PHE A 1 103 ? 6.083 -4.109 2.529 1.00 95.75 103 PHE A C 1
ATOM 798 O O . PHE A 1 103 ? 6.426 -4.501 3.642 1.00 95.75 103 PHE A O 1
ATOM 805 N N . CYS A 1 104 ? 6.784 -4.366 1.424 1.00 94.50 104 CYS A N 1
ATOM 806 C CA . CYS A 1 104 ? 8.086 -5.042 1.415 1.00 94.50 104 CYS A CA 1
ATOM 807 C C . CYS A 1 104 ? 8.842 -4.721 0.111 1.00 94.50 104 CYS A C 1
ATOM 80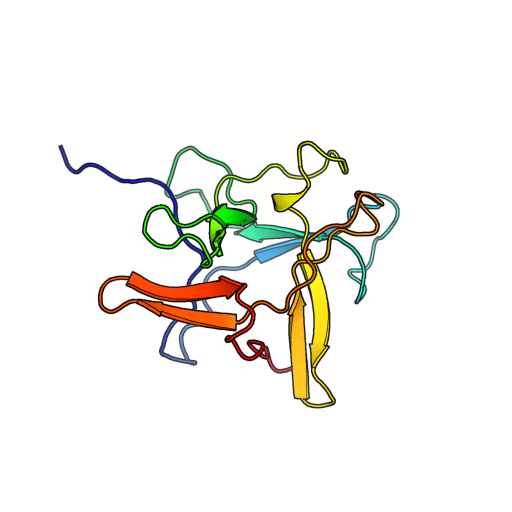9 O O . CYS A 1 104 ? 8.926 -5.573 -0.777 1.00 94.50 104 CYS A O 1
ATOM 811 N N . PRO A 1 105 ? 9.353 -3.486 -0.042 1.00 94.50 105 PRO A N 1
ATOM 812 C CA . PRO A 1 105 ? 9.942 -3.009 -1.294 1.00 94.50 105 PRO A CA 1
ATOM 813 C C . PRO A 1 105 ? 11.406 -3.461 -1.471 1.00 94.50 105 PRO A C 1
ATOM 815 O O . PRO A 1 105 ? 12.288 -2.656 -1.776 1.00 94.50 105 PRO A O 1
ATOM 818 N N . GLU A 1 106 ? 11.691 -4.742 -1.220 1.00 91.19 106 GLU A N 1
ATOM 819 C CA . GLU A 1 106 ? 13.047 -5.312 -1.304 1.00 91.19 106 GLU A CA 1
ATOM 820 C C . GLU A 1 106 ? 13.593 -5.326 -2.735 1.00 91.19 106 GLU A C 1
ATOM 822 O O . GLU A 1 106 ? 14.798 -5.150 -2.919 1.00 91.19 106 GLU A O 1
ATOM 827 N N . ASP A 1 107 ? 12.720 -5.476 -3.738 1.00 89.50 107 ASP A N 1
ATOM 828 C CA . ASP A 1 107 ? 13.118 -5.476 -5.154 1.00 89.50 107 ASP A CA 1
ATOM 829 C C . ASP A 1 107 ? 13.329 -4.051 -5.685 1.00 89.50 107 ASP A C 1
ATOM 831 O O . ASP A 1 107 ? 14.045 -3.841 -6.662 1.00 89.50 107 ASP A O 1
ATOM 835 N N . ILE A 1 108 ? 12.757 -3.051 -5.007 1.00 91.69 108 ILE A N 1
ATOM 836 C CA . ILE A 1 108 ? 13.019 -1.631 -5.270 1.00 91.69 108 ILE A CA 1
ATOM 837 C C . ILE A 1 108 ? 14.372 -1.215 -4.686 1.00 91.69 108 ILE A C 1
ATOM 839 O O . ILE A 1 108 ? 15.092 -0.409 -5.278 1.00 91.69 108 ILE A O 1
ATOM 843 N N . CYS A 1 109 ? 14.712 -1.724 -3.497 1.00 88.25 109 CYS A N 1
ATOM 844 C CA . CYS A 1 109 ? 15.967 -1.421 -2.823 1.00 88.25 109 CYS A CA 1
ATOM 845 C C . CYS A 1 109 ? 16.460 -2.589 -1.966 1.00 88.25 109 CYS A C 1
ATOM 847 O O . CYS A 1 109 ? 15.893 -2.897 -0.917 1.00 88.25 109 CYS A O 1
ATOM 849 N N . HIS A 1 110 ? 17.621 -3.138 -2.320 1.00 85.81 110 HIS A N 1
ATOM 850 C CA . HIS A 1 110 ? 18.331 -4.147 -1.527 1.00 85.81 110 HIS A CA 1
ATOM 851 C C . HIS A 1 110 ? 19.073 -3.541 -0.316 1.00 85.81 110 HIS A C 1
ATOM 853 O O . HIS A 1 110 ? 20.246 -3.822 -0.080 1.00 85.81 110 HIS A O 1
ATOM 859 N N . CYS A 1 111 ? 18.410 -2.664 0.440 1.00 84.56 111 CYS A N 1
ATOM 860 C CA . CYS A 1 111 ? 19.001 -1.876 1.527 1.00 84.56 111 CYS A CA 1
ATOM 861 C C . CYS A 1 111 ? 18.497 -2.250 2.932 1.00 84.56 111 CYS A C 1
ATOM 863 O O . CYS A 1 111 ? 18.680 -1.476 3.870 1.00 84.56 111 CYS A O 1
ATOM 865 N N . GLY A 1 112 ? 17.885 -3.429 3.097 1.00 82.44 112 GLY A N 1
ATOM 866 C CA . GLY A 1 112 ? 17.355 -3.882 4.389 1.00 82.44 112 GLY A CA 1
ATOM 867 C C . GLY A 1 112 ? 16.086 -3.126 4.780 1.00 82.44 112 GLY A C 1
ATOM 868 O O . GLY A 1 112 ? 16.055 -2.405 5.776 1.00 82.44 112 GLY A O 1
ATOM 869 N N . VAL A 1 113 ? 15.047 -3.257 3.957 1.00 84.62 113 VAL A N 1
ATOM 870 C CA . VAL A 1 113 ? 13.776 -2.549 4.134 1.00 84.62 113 VAL A CA 1
ATOM 871 C C . VAL A 1 113 ? 12.853 -3.26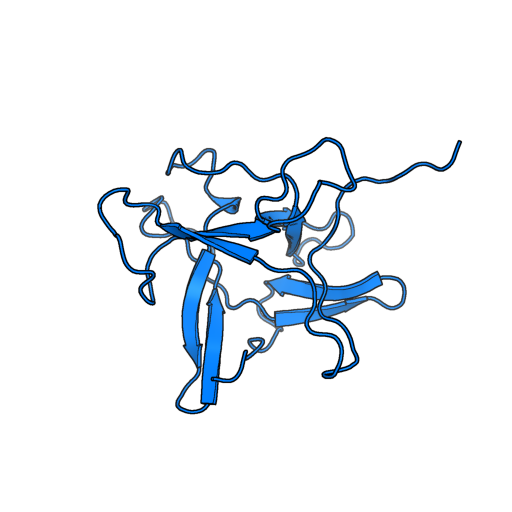0 5.123 1.00 84.62 113 VAL A C 1
ATOM 873 O O . VAL A 1 113 ? 13.000 -4.442 5.427 1.00 84.62 113 VAL A O 1
ATOM 876 N N . LEU A 1 114 ? 11.874 -2.521 5.644 1.00 85.00 114 LEU A N 1
ATOM 877 C CA . LEU A 1 114 ? 10.841 -3.087 6.501 1.00 85.00 114 LEU A CA 1
ATOM 878 C C . LEU A 1 114 ? 9.855 -3.904 5.655 1.00 85.00 114 LEU A C 1
ATOM 880 O O . LEU A 1 114 ? 9.194 -3.345 4.786 1.00 85.00 114 LEU A O 1
ATOM 884 N N . CYS A 1 115 ? 9.719 -5.193 5.965 1.00 91.25 115 CYS A N 1
ATOM 885 C CA . CYS A 1 115 ? 8.745 -6.083 5.332 1.00 91.25 115 CYS A CA 1
ATOM 886 C C . CYS A 1 115 ? 7.637 -6.464 6.306 1.00 91.25 115 CYS A C 1
ATOM 888 O O . CYS A 1 115 ? 7.900 -7.145 7.301 1.00 91.25 115 CYS A O 1
ATOM 890 N N . ARG A 1 116 ? 6.411 -5.994 6.054 1.00 93.56 116 ARG A N 1
ATOM 891 C CA . ARG A 1 116 ? 5.248 -6.189 6.930 1.00 93.56 116 ARG A CA 1
ATOM 892 C C . ARG A 1 116 ? 3.948 -6.314 6.155 1.00 93.56 116 ARG A C 1
ATOM 894 O O . ARG A 1 116 ? 3.719 -5.611 5.174 1.00 93.56 116 ARG A O 1
ATOM 901 N N . ASP A 1 117 ? 3.069 -7.159 6.677 1.00 94.94 117 ASP A N 1
ATOM 902 C CA . ASP A 1 117 ? 1.684 -7.222 6.233 1.00 94.94 117 ASP A CA 1
ATOM 903 C C . ASP A 1 117 ? 0.930 -5.951 6.650 1.00 94.94 117 ASP A C 1
ATOM 905 O O . ASP A 1 117 ? 1.176 -5.377 7.716 1.00 94.94 117 ASP A O 1
ATOM 909 N N . ILE A 1 118 ? -0.008 -5.523 5.808 1.00 95.81 118 ILE A N 1
ATOM 910 C CA . ILE A 1 118 ? -0.911 -4.415 6.110 1.00 95.81 118 ILE A CA 1
ATOM 911 C C . ILE A 1 118 ? -2.151 -4.975 6.805 1.00 95.81 118 ILE A C 1
ATOM 913 O O . ILE A 1 118 ? -2.825 -5.875 6.301 1.00 95.81 118 ILE A O 1
ATOM 917 N N . GLY A 1 119 ? -2.446 -4.425 7.978 1.00 95.00 119 GLY A N 1
ATOM 918 C CA . GLY A 1 119 ? -3.610 -4.751 8.791 1.00 95.00 119 GLY A CA 1
ATOM 919 C C . GLY A 1 119 ? -4.511 -3.543 9.032 1.00 95.00 119 GLY A C 1
ATOM 920 O O . GLY A 1 119 ? -4.296 -2.457 8.490 1.00 95.00 119 GLY A O 1
ATOM 921 N N . ILE A 1 120 ? -5.520 -3.738 9.882 1.00 92.25 120 ILE A N 1
ATOM 922 C CA . ILE A 1 120 ? -6.432 -2.678 10.325 1.00 92.25 120 ILE A CA 1
ATOM 923 C C . ILE A 1 120 ? -6.030 -2.207 11.721 1.00 92.25 120 ILE A C 1
ATOM 925 O O . ILE A 1 120 ? -6.071 -2.976 12.681 1.00 92.25 120 ILE A O 1
ATOM 929 N N . TYR A 1 121 ? -5.691 -0.927 11.839 1.00 90.62 121 TYR A N 1
ATOM 930 C CA . TYR A 1 121 ? -5.524 -0.238 13.109 1.00 90.62 121 TYR A CA 1
ATOM 931 C C . TYR A 1 121 ? -6.816 0.495 13.480 1.00 90.62 121 TYR A C 1
ATOM 933 O O . TYR A 1 121 ? -7.372 1.249 12.680 1.00 90.62 121 TYR A O 1
ATOM 941 N N . PHE A 1 122 ? -7.290 0.269 14.704 1.00 86.94 122 PHE A N 1
ATOM 942 C CA . PHE A 1 122 ? -8.469 0.937 15.244 1.00 86.94 122 PHE A CA 1
ATOM 943 C C . PHE A 1 122 ? -8.036 2.155 16.054 1.00 86.94 122 PHE A C 1
ATOM 945 O O . PHE A 1 122 ? -7.463 2.021 17.133 1.00 86.94 122 PHE A O 1
ATOM 952 N N . GLU A 1 123 ? -8.338 3.345 15.544 1.00 77.06 123 GLU A N 1
ATOM 953 C CA . GLU A 1 123 ? -8.114 4.596 16.261 1.00 77.06 123 GLU A CA 1
ATOM 954 C C . GLU A 1 123 ? -9.463 5.194 16.659 1.00 77.06 123 GLU A C 1
ATOM 956 O O . GLU A 1 123 ? -10.283 5.498 15.789 1.00 77.06 123 GLU A O 1
ATOM 961 N N . ASN A 1 124 ? -9.682 5.373 17.969 1.00 68.56 124 ASN A N 1
ATOM 962 C CA . ASN A 1 124 ? -10.976 5.699 18.593 1.00 68.56 124 ASN A CA 1
ATOM 963 C C . ASN A 1 124 ? -11.775 6.831 17.907 1.00 68.56 124 ASN A C 1
ATOM 965 O O . ASN A 1 124 ? -12.998 6.825 17.991 1.00 68.56 124 ASN A O 1
ATOM 969 N N . ASN A 1 125 ? -11.110 7.758 17.198 1.00 69.31 125 ASN A N 1
ATOM 970 C CA . ASN A 1 125 ? -11.738 8.892 16.502 1.00 69.31 125 ASN A CA 1
ATOM 971 C C . ASN A 1 125 ? -11.500 8.944 14.979 1.00 69.31 125 ASN A C 1
ATOM 973 O O . ASN A 1 125 ? -12.027 9.839 14.323 1.00 69.31 125 ASN A O 1
ATOM 977 N N . ARG A 1 126 ? -10.690 8.042 14.409 1.00 71.12 126 ARG A N 1
ATOM 978 C CA . ARG A 1 126 ? -10.328 8.055 12.973 1.00 71.12 126 ARG A CA 1
ATOM 979 C C . ARG A 1 126 ? -10.763 6.790 12.228 1.00 71.12 126 ARG A C 1
ATOM 981 O O . ARG A 1 126 ? -10.704 6.743 11.004 1.00 71.12 126 ARG A O 1
ATOM 988 N N . GLY A 1 127 ? -11.295 5.807 12.954 1.00 83.56 127 GLY A N 1
ATOM 989 C CA . GLY A 1 127 ? -11.905 4.612 12.385 1.00 83.56 127 GLY A CA 1
ATOM 990 C C . GLY A 1 127 ? -10.898 3.493 12.132 1.00 83.56 127 GLY A C 1
ATOM 991 O O . GLY A 1 127 ? -9.967 3.288 12.912 1.00 83.56 127 GLY A O 1
ATOM 992 N N . ARG A 1 128 ? -11.147 2.724 11.068 1.00 91.19 128 ARG A N 1
ATOM 993 C CA . ARG A 1 128 ? -10.401 1.518 10.684 1.00 91.19 128 ARG A CA 1
ATOM 994 C C . ARG A 1 128 ? -9.366 1.888 9.628 1.00 91.19 128 ARG A C 1
ATOM 996 O O . ARG A 1 128 ? -9.672 1.876 8.440 1.00 91.19 128 ARG A O 1
ATOM 1003 N N . ILE A 1 129 ? -8.170 2.259 10.065 1.00 91.56 129 ILE A N 1
ATOM 1004 C CA . ILE A 1 129 ? -7.098 2.752 9.193 1.00 91.56 129 ILE A CA 1
ATOM 1005 C C . ILE A 1 129 ? -6.204 1.588 8.766 1.00 91.56 129 ILE A C 1
ATOM 1007 O O . ILE A 1 129 ? -5.840 0.749 9.591 1.00 91.56 129 ILE A O 1
ATOM 1011 N N . LEU A 1 130 ? -5.822 1.537 7.490 1.00 94.50 130 LEU A N 1
ATOM 1012 C CA . LEU A 1 130 ? -4.826 0.586 7.007 1.00 94.50 130 LEU A CA 1
ATOM 1013 C C . LEU A 1 130 ? -3.443 0.963 7.537 1.00 94.50 130 LEU A C 1
ATOM 1015 O O . LEU A 1 130 ? -3.018 2.119 7.481 1.00 94.50 130 LEU A O 1
ATOM 1019 N N . SER A 1 131 ? -2.724 -0.019 8.069 1.00 93.75 131 SER A N 1
ATOM 1020 C CA . SER A 1 131 ? -1.502 0.249 8.815 1.00 93.75 131 SER A CA 1
ATOM 1021 C C . SER A 1 131 ? -0.574 -0.960 8.885 1.00 93.75 131 SER A C 1
ATOM 1023 O O . SER A 1 131 ? -1.024 -2.097 8.767 1.00 93.75 131 SER A O 1
ATOM 1025 N N . LEU A 1 132 ? 0.716 -0.717 9.124 1.00 90.75 132 LEU A N 1
ATOM 1026 C CA . LEU A 1 132 ? 1.712 -1.753 9.412 1.00 90.75 132 LEU A CA 1
ATOM 1027 C C . LEU A 1 132 ? 2.231 -1.634 10.854 1.00 90.75 132 LEU A C 1
ATOM 1029 O O . LEU A 1 132 ? 2.521 -0.544 11.353 1.00 90.75 132 LEU A O 1
ATOM 1033 N N . SER A 1 133 ? 2.329 -2.778 11.529 1.00 80.12 133 SER A N 1
ATOM 1034 C CA . SER A 1 133 ? 2.921 -2.945 12.860 1.00 80.12 133 SER A CA 1
ATOM 1035 C C . SER A 1 133 ? 3.103 -4.438 13.137 1.00 80.12 133 SER A C 1
ATOM 1037 O O . SER A 1 133 ? 2.284 -5.240 12.696 1.00 80.12 133 SER A O 1
ATOM 1039 N N . ASP A 1 134 ? 4.124 -4.813 13.913 1.00 77.12 134 ASP A N 1
ATOM 1040 C CA . ASP A 1 134 ? 4.409 -6.211 14.298 1.00 77.12 134 ASP A CA 1
ATOM 1041 C C . ASP A 1 134 ? 3.240 -6.897 15.022 1.00 77.12 134 ASP A C 1
ATOM 1043 O O . ASP A 1 134 ? 3.174 -8.120 15.110 1.00 77.12 134 ASP A O 1
ATOM 1047 N N . LYS A 1 135 ? 2.324 -6.102 15.581 1.00 80.00 135 LYS A N 1
ATOM 1048 C CA . LYS A 1 135 ? 1.181 -6.581 16.365 1.00 80.00 135 LYS A CA 1
ATOM 1049 C C . LYS A 1 135 ? -0.097 -6.729 15.542 1.00 80.00 135 LYS A C 1
ATOM 1051 O O . LYS A 1 135 ? -1.098 -7.199 16.079 1.00 80.00 135 LYS A O 1
ATOM 1056 N N . LEU A 1 136 ? -0.101 -6.285 14.284 1.00 82.50 136 LEU A N 1
ATOM 1057 C CA . LEU A 1 136 ? -1.286 -6.342 13.437 1.00 82.50 136 LEU A CA 1
ATOM 1058 C C . LEU A 1 136 ? -1.340 -7.664 12.680 1.00 82.50 136 LEU A C 1
ATOM 1060 O O . LEU A 1 136 ? -0.367 -8.096 12.069 1.00 82.50 136 LEU A O 1
ATOM 1064 N N . SER A 1 137 ? -2.514 -8.289 12.707 1.00 86.56 137 SER A N 1
ATOM 1065 C CA . SER A 1 137 ? -2.811 -9.390 11.796 1.00 86.56 137 SER A CA 1
ATOM 1066 C C . SER A 1 137 ? -3.091 -8.847 10.390 1.00 86.56 137 SER A C 1
ATOM 1068 O O . SER A 1 137 ? -3.635 -7.742 10.270 1.00 86.56 137 SER A O 1
ATOM 1070 N N . PRO A 1 138 ? -2.769 -9.610 9.332 1.00 89.31 138 PRO A N 1
ATOM 1071 C CA . PRO A 1 138 ? -2.999 -9.176 7.960 1.00 89.31 138 PRO A CA 1
ATOM 1072 C C . PRO A 1 138 ? -4.486 -8.950 7.698 1.00 89.31 138 PRO A C 1
ATOM 1074 O O . PRO A 1 138 ? -5.324 -9.765 8.091 1.00 89.31 138 PRO A O 1
ATOM 1077 N N . PHE A 1 139 ? -4.815 -7.866 7.000 1.00 90.44 139 PHE A N 1
ATOM 1078 C CA . PHE A 1 139 ? -6.155 -7.671 6.468 1.00 90.44 139 PHE A CA 1
ATOM 1079 C C . PHE A 1 139 ? -6.310 -8.498 5.189 1.00 90.44 139 PHE A C 1
ATOM 1081 O O . PHE A 1 139 ? -5.601 -8.276 4.206 1.00 90.44 139 PHE A O 1
ATOM 1088 N N . VAL A 1 140 ? -7.224 -9.470 5.221 1.00 90.94 140 VAL A N 1
ATOM 1089 C CA . VAL A 1 140 ? -7.498 -10.358 4.088 1.00 90.94 140 VAL A CA 1
ATOM 1090 C C . VAL A 1 140 ? -8.653 -9.800 3.270 1.00 90.94 140 VAL A C 1
ATOM 1092 O O . VAL A 1 140 ? -9.744 -9.576 3.792 1.00 90.94 140 VAL A O 1
ATOM 1095 N N . VAL A 1 141 ? -8.405 -9.616 1.979 1.00 87.56 141 VAL A N 1
ATOM 1096 C CA . VAL A 1 141 ? -9.403 -9.270 0.971 1.00 87.56 141 VAL A CA 1
ATOM 1097 C C . VAL A 1 141 ? -9.837 -10.568 0.282 1.00 87.56 141 VAL A C 1
ATOM 1099 O O . VAL A 1 141 ? -8.980 -11.238 -0.305 1.00 87.56 141 VAL A O 1
ATOM 1102 N N . PRO A 1 142 ? -11.116 -10.970 0.382 1.00 84.12 142 PRO A N 1
ATOM 1103 C CA . PRO A 1 142 ? -11.597 -12.218 -0.207 1.00 84.12 142 PRO A CA 1
ATOM 1104 C C . PRO A 1 142 ? -11.586 -12.179 -1.743 1.00 84.12 142 PRO A C 1
ATOM 1106 O O . PRO A 1 142 ? -11.628 -11.096 -2.332 1.00 84.12 142 PRO A O 1
ATOM 1109 N N . VAL A 1 143 ? -11.512 -13.366 -2.364 1.00 72.56 143 VAL A N 1
ATOM 1110 C CA . VAL A 1 143 ? -11.687 -13.565 -3.823 1.00 72.56 143 VAL A CA 1
ATOM 1111 C C . VAL A 1 143 ? -13.160 -13.491 -4.208 1.00 72.56 143 VAL A C 1
ATOM 1113 O O . VAL A 1 143 ? -13.984 -14.042 -3.444 1.00 72.56 143 VAL A O 1
#

Mean predicted aligned error: 5.94 Å

InterPro domains:
  IPR002160 Proteinase inhibitor I3, Kunitz legume [PF00197] (3-140)
  IPR002160 Proteinase inhibitor I3, Kunitz legume [PTHR33107] (2-141)
  IPR002160 Proteinase inhibitor I3, Kunitz legume [SM00452] (1-142)
  IPR011065 Kunitz inhibitor STI-like superfamily [SSF50386] (2-141)